Protein AF-A0A1B6NQA3-F1 (afdb_monomer_lite)

InterPro domains:
  IPR046799 ROXA-like, winged helix [PF20514] (2-74)

Secondary structure (DSSP, 8-state):
--TTEEEEE-TTS-EEEEEETTEEEEEETTEEE-S--HHHHHHHHHHHTTPPEEGGGGTTS-HHHHHHHHHTTSEEEEE--

pLDDT: mean 88.98, std 10.22, range [52.81, 96.25]

Structure (mmCIF, N/CA/C/O backbone):
data_AF-A0A1B6NQA3-F1
#
_entry.id   AF-A0A1B6NQA3-F1
#
loop_
_atom_site.group_PDB
_atom_site.id
_atom_site.type_symbol
_atom_site.label_atom_id
_atom_site.label_alt_id
_atom_site.label_comp_id
_atom_site.label_asym_id
_atom_site.label_entity_id
_atom_site.label_seq_id
_atom_site.pdbx_PDB_ins_code
_atom_site.Cartn_x
_atom_site.Cartn_y
_atom_site.Cartn_z
_atom_site.occupancy
_atom_site.B_iso_or_equiv
_atom_site.auth_seq_id
_atom_site.auth_comp_id
_atom_site.auth_asym_id
_atom_site.auth_atom_id
_atom_site.pdbx_PDB_model_num
ATOM 1 N N . MET A 1 1 ? 10.806 2.628 -15.908 1.00 52.81 1 MET A N 1
ATOM 2 C CA . MET A 1 1 ? 11.370 1.587 -15.024 1.00 52.81 1 MET A CA 1
ATOM 3 C C . MET A 1 1 ? 11.731 0.392 -15.897 1.00 52.81 1 MET A C 1
ATOM 5 O O . MET A 1 1 ? 11.021 0.158 -16.864 1.00 52.81 1 MET A O 1
A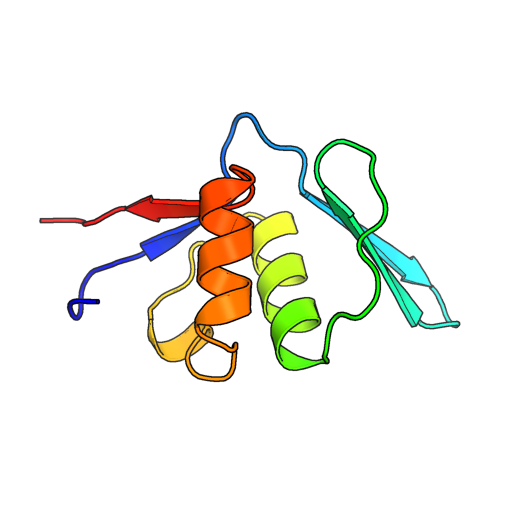TOM 9 N N . SER A 1 2 ? 12.865 -0.265 -15.654 1.00 53.69 2 SER A N 1
ATOM 10 C CA . SER A 1 2 ? 13.399 -1.352 -16.499 1.00 53.69 2 SER A CA 1
ATOM 11 C C . SER A 1 2 ? 12.737 -2.703 -16.169 1.00 53.69 2 SER A C 1
ATOM 13 O O . SER A 1 2 ? 12.279 -2.875 -15.042 1.00 53.69 2 SER A O 1
ATOM 15 N N . GLU A 1 3 ? 12.739 -3.668 -17.101 1.00 57.31 3 GLU A N 1
ATOM 16 C CA . GLU A 1 3 ? 12.086 -5.007 -17.040 1.00 57.31 3 GLU A CA 1
ATOM 17 C C . GLU A 1 3 ? 12.488 -5.946 -15.863 1.00 57.31 3 GLU A C 1
ATOM 19 O O . GLU A 1 3 ? 12.111 -7.114 -15.846 1.00 57.31 3 GLU A O 1
ATOM 24 N N . GLY A 1 4 ? 13.206 -5.465 -14.844 1.00 65.88 4 GLY A N 1
ATOM 25 C CA . GLY A 1 4 ? 13.626 -6.237 -13.660 1.00 65.88 4 GLY A CA 1
ATOM 26 C C . GLY A 1 4 ? 13.341 -5.567 -12.310 1.00 65.88 4 GLY A C 1
ATOM 27 O O . GLY A 1 4 ? 13.747 -6.091 -11.271 1.00 65.88 4 GLY A O 1
ATOM 28 N N . ALA A 1 5 ? 12.675 -4.408 -12.309 1.00 78.56 5 ALA A N 1
ATOM 29 C CA . ALA A 1 5 ? 12.353 -3.678 -11.087 1.00 78.56 5 ALA A CA 1
ATOM 30 C C . ALA A 1 5 ? 11.213 -4.356 -10.308 1.00 78.56 5 ALA A C 1
ATOM 32 O O . ALA A 1 5 ? 10.166 -4.675 -10.879 1.00 78.56 5 ALA A O 1
ATOM 33 N N . LEU A 1 6 ? 11.414 -4.534 -9.001 1.00 88.31 6 LEU A N 1
ATOM 34 C CA . LEU A 1 6 ? 10.400 -5.025 -8.072 1.00 88.31 6 LEU A CA 1
ATOM 35 C C . LEU A 1 6 ? 9.979 -3.910 -7.120 1.00 88.31 6 LEU A C 1
ATOM 37 O O . LEU A 1 6 ? 10.821 -3.286 -6.478 1.00 88.31 6 LEU A O 1
ATOM 41 N N . LEU A 1 7 ? 8.675 -3.689 -7.014 1.00 91.06 7 LEU A N 1
ATOM 42 C CA . LEU A 1 7 ? 8.065 -2.824 -6.021 1.00 91.06 7 LEU A CA 1
ATOM 43 C C . LEU A 1 7 ? 7.721 -3.639 -4.773 1.00 91.06 7 LEU A C 1
ATOM 45 O O . LEU A 1 7 ? 7.095 -4.695 -4.865 1.00 91.06 7 LEU A O 1
ATOM 49 N N . GLN A 1 8 ? 8.123 -3.150 -3.607 1.00 91.56 8 GLN A N 1
ATOM 50 C CA . GLN A 1 8 ? 7.879 -3.803 -2.324 1.00 91.56 8 GLN A CA 1
ATOM 51 C C . GLN A 1 8 ? 7.449 -2.770 -1.283 1.00 91.56 8 GLN A C 1
ATOM 53 O O . GLN A 1 8 ? 7.819 -1.599 -1.377 1.00 91.56 8 GLN A O 1
ATOM 58 N N . ALA A 1 9 ? 6.687 -3.199 -0.276 1.00 88.88 9 ALA A N 1
ATOM 59 C CA . ALA A 1 9 ? 6.455 -2.372 0.903 1.00 88.88 9 ALA A CA 1
ATOM 60 C C . ALA A 1 9 ? 7.790 -2.108 1.619 1.00 88.88 9 ALA A C 1
ATOM 62 O O . ALA A 1 9 ? 8.643 -2.999 1.712 1.00 88.88 9 ALA A O 1
ATOM 63 N N . ASP A 1 10 ? 7.990 -0.884 2.108 1.00 84.31 10 ASP A N 1
ATOM 64 C CA . ASP A 1 10 ? 9.168 -0.572 2.920 1.00 84.31 10 ASP A CA 1
ATOM 65 C C . ASP A 1 10 ? 9.058 -1.277 4.279 1.00 84.31 10 ASP A C 1
ATOM 67 O O . ASP A 1 10 ? 8.035 -1.193 4.957 1.00 84.31 10 ASP A O 1
ATOM 71 N N . TYR A 1 11 ? 10.122 -1.972 4.687 1.00 70.12 11 TYR A N 1
ATOM 72 C CA . TYR A 1 11 ? 10.175 -2.740 5.937 1.00 70.12 11 TYR A CA 1
ATOM 73 C C . TYR A 1 11 ? 10.032 -1.876 7.201 1.00 70.12 11 TYR A C 1
ATOM 75 O O . TYR A 1 11 ? 9.682 -2.386 8.267 1.00 70.12 11 TYR A O 1
ATOM 83 N N . SER A 1 12 ? 10.335 -0.581 7.097 1.00 76.06 12 SER A N 1
ATOM 84 C CA . SER A 1 12 ? 10.157 0.410 8.162 1.00 76.06 12 SER A CA 1
ATOM 85 C C . SER A 1 12 ? 8.745 0.992 8.176 1.00 76.06 12 SER A C 1
ATOM 87 O O . SER A 1 12 ? 8.355 1.627 9.158 1.00 76.06 12 SER A O 1
ATOM 89 N N . ASN A 1 13 ? 7.980 0.784 7.102 1.00 78.06 13 ASN A N 1
ATOM 90 C CA . ASN A 1 13 ? 6.601 1.217 6.995 1.00 78.06 13 ASN A CA 1
ATOM 91 C C . ASN A 1 13 ? 5.645 0.135 7.491 1.00 78.06 13 ASN A C 1
ATOM 93 O O . ASN A 1 13 ? 5.887 -1.066 7.373 1.00 78.06 13 ASN A O 1
ATOM 97 N N . ARG A 1 14 ? 4.511 0.573 8.032 1.00 87.31 14 ARG A N 1
ATOM 98 C CA . ARG A 1 14 ? 3.391 -0.310 8.332 1.00 87.31 14 ARG A CA 1
ATOM 99 C C . ARG A 1 14 ? 2.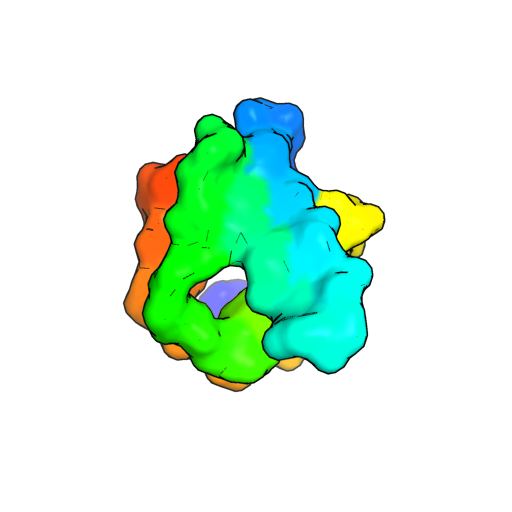207 0.020 7.433 1.00 87.31 14 ARG A C 1
ATOM 101 O O . ARG A 1 14 ? 1.345 0.815 7.818 1.00 87.31 14 ARG A O 1
ATOM 108 N N . LEU A 1 15 ? 2.177 -0.627 6.270 1.00 93.69 15 LEU A N 1
ATOM 109 C CA . LEU A 1 15 ? 1.027 -0.649 5.371 1.00 93.69 15 LEU A CA 1
ATOM 110 C C . LEU A 1 15 ? 0.054 -1.743 5.828 1.00 93.69 15 LEU A C 1
ATOM 112 O O . LEU A 1 15 ? 0.442 -2.896 5.994 1.00 93.69 15 LEU A O 1
ATOM 116 N N . LEU A 1 16 ? -1.196 -1.376 6.095 1.00 94.88 16 LEU A N 1
ATOM 117 C CA . LEU A 1 16 ? -2.239 -2.283 6.580 1.00 94.88 16 LEU A CA 1
ATOM 118 C C . LEU A 1 16 ? -3.553 -1.969 5.884 1.00 94.88 16 LEU A C 1
ATOM 120 O O . LEU A 1 16 ? -3.824 -0.815 5.557 1.00 94.88 16 LEU A O 1
ATOM 124 N N . TYR A 1 17 ? -4.423 -2.965 5.770 1.00 95.94 17 TYR A N 1
ATOM 125 C CA . TYR A 1 17 ? -5.812 -2.734 5.403 1.00 95.94 17 TYR A CA 1
ATOM 126 C C . TYR A 1 17 ? -6.772 -3.428 6.360 1.00 95.94 17 TYR A C 1
ATOM 128 O O . TYR A 1 17 ? -6.445 -4.408 7.028 1.00 95.94 17 TYR A O 1
ATOM 136 N N . ASN A 1 18 ? -7.987 -2.896 6.409 1.00 94.94 18 ASN A N 1
ATOM 137 C CA . ASN A 1 18 ? -9.135 -3.544 7.010 1.00 94.94 18 ASN A CA 1
ATOM 138 C C . ASN A 1 18 ? -10.212 -3.700 5.938 1.00 94.94 18 ASN A C 1
ATOM 140 O O . ASN A 1 18 ? -10.651 -2.708 5.352 1.00 94.94 18 ASN A O 1
ATOM 144 N N . GLN A 1 19 ? -10.635 -4.937 5.694 1.00 94.31 19 GLN A N 1
ATOM 145 C CA . GLN A 1 19 ? -11.704 -5.251 4.758 1.00 94.31 19 GLN A CA 1
ATOM 146 C C . GLN A 1 19 ? -12.965 -5.629 5.535 1.00 94.31 19 GLN A C 1
ATOM 148 O O . GLN A 1 19 ? -12.991 -6.611 6.278 1.00 94.31 19 GLN A O 1
ATOM 153 N N . THR A 1 20 ? -14.024 -4.845 5.358 1.00 92.88 20 THR A N 1
ATOM 154 C CA . THR A 1 20 ? -15.342 -5.100 5.946 1.00 92.88 20 THR A CA 1
ATOM 155 C C . THR A 1 20 ? -16.382 -5.306 4.844 1.00 92.88 20 THR A C 1
ATOM 157 O O . THR A 1 20 ? -16.073 -5.272 3.653 1.00 92.88 20 THR A O 1
ATOM 160 N N . ARG A 1 21 ? -17.648 -5.516 5.227 1.00 92.00 21 ARG A N 1
ATOM 161 C CA . ARG A 1 21 ? -18.765 -5.549 4.265 1.00 92.00 21 ARG A CA 1
ATOM 162 C C . ARG A 1 21 ? -18.998 -4.204 3.573 1.00 92.00 21 ARG A C 1
ATOM 164 O O . ARG A 1 21 ? -19.585 -4.190 2.499 1.00 92.00 21 ARG A O 1
ATOM 171 N N . ASP A 1 22 ? -18.546 -3.114 4.188 1.00 88.19 22 ASP A N 1
ATOM 172 C CA . ASP A 1 22 ? -18.786 -1.745 3.727 1.00 88.19 22 ASP A CA 1
ATOM 173 C C . ASP A 1 22 ? -17.659 -1.226 2.820 1.00 88.19 22 ASP A C 1
ATOM 175 O O . ASP A 1 22 ? -17.798 -0.168 2.210 1.00 88.19 22 ASP A O 1
ATO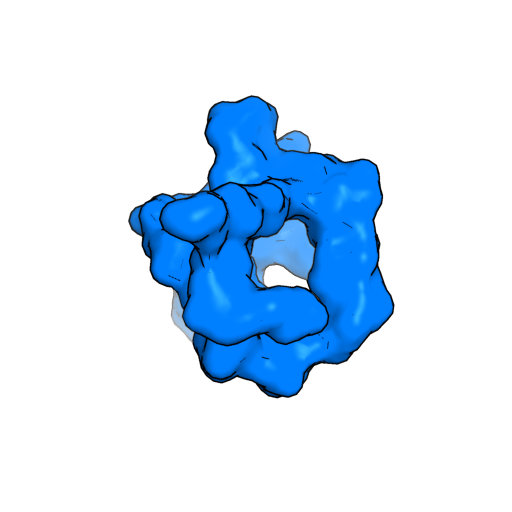M 179 N N . GLY A 1 23 ? -16.549 -1.966 2.714 1.00 90.00 23 GLY A N 1
ATOM 180 C CA . GLY A 1 23 ? -15.436 -1.638 1.830 1.00 90.00 23 GLY A CA 1
ATOM 181 C C . GLY A 1 23 ? -14.067 -1.958 2.423 1.00 90.00 23 GLY A C 1
ATOM 182 O O . GLY A 1 23 ? -13.933 -2.679 3.414 1.00 90.00 23 GLY A O 1
ATOM 183 N N . ILE A 1 24 ? -13.040 -1.406 1.782 1.00 95.06 24 ILE A N 1
ATOM 184 C CA . ILE A 1 24 ? -11.637 -1.532 2.180 1.00 95.06 24 ILE A CA 1
ATOM 185 C C . ILE A 1 24 ? -11.171 -0.184 2.724 1.00 95.06 24 ILE A C 1
ATOM 187 O O . ILE A 1 24 ? -11.417 0.856 2.120 1.00 95.06 24 ILE A O 1
ATOM 191 N N . THR A 1 25 ? -10.504 -0.197 3.876 1.00 95.69 25 THR A N 1
ATOM 192 C CA . THR A 1 25 ? -9.805 0.973 4.425 1.00 95.69 25 THR A CA 1
ATOM 193 C C . THR A 1 25 ? -8.321 0.656 4.531 1.00 95.69 25 THR A C 1
ATOM 195 O O . THR A 1 25 ? -7.961 -0.336 5.163 1.00 95.69 25 THR A O 1
ATOM 198 N N . LEU A 1 26 ? -7.476 1.493 3.930 1.00 96.19 26 LEU A N 1
ATOM 199 C CA . LEU A 1 26 ? -6.019 1.363 3.941 1.00 96.19 26 LEU A CA 1
ATOM 200 C C . LEU A 1 26 ? -5.396 2.345 4.932 1.00 96.19 26 LEU A C 1
ATOM 202 O O . LEU A 1 26 ? -5.908 3.445 5.150 1.00 96.19 26 LEU A O 1
ATOM 206 N N . TYR A 1 27 ? -4.279 1.937 5.521 1.00 95.44 27 TYR A N 1
ATOM 207 C CA . TYR A 1 27 ? -3.494 2.736 6.445 1.00 95.44 27 TYR A CA 1
ATOM 208 C C . TYR A 1 27 ? -2.011 2.616 6.112 1.00 95.44 27 TYR A C 1
ATOM 210 O O . TYR A 1 27 ? -1.518 1.503 5.949 1.00 95.44 27 TYR A O 1
ATOM 218 N N . ALA A 1 28 ? -1.292 3.736 6.116 1.00 94.00 28 ALA A N 1
ATOM 219 C CA . ALA A 1 28 ? 0.168 3.771 6.100 1.00 94.00 28 ALA A CA 1
ATOM 220 C C . ALA A 1 28 ? 0.658 4.478 7.366 1.00 94.00 28 ALA A C 1
ATOM 222 O O . ALA A 1 28 ? 0.182 5.560 7.707 1.00 94.00 28 ALA A O 1
ATOM 223 N N . ASN A 1 29 ? 1.563 3.847 8.116 1.00 91.31 29 ASN A N 1
ATOM 224 C CA . ASN A 1 29 ? 2.125 4.397 9.360 1.00 91.31 29 ASN A CA 1
ATOM 225 C C . ASN A 1 29 ? 1.074 4.888 10.381 1.00 91.31 29 ASN A C 1
ATOM 227 O O . ASN A 1 29 ? 1.312 5.806 11.163 1.00 91.31 29 ASN A O 1
ATOM 231 N N . GLY A 1 30 ? -0.104 4.255 10.398 1.00 90.56 30 GLY A N 1
ATOM 232 C CA . GLY A 1 30 ? -1.214 4.611 11.288 1.00 90.56 30 GLY A CA 1
ATOM 233 C C . GLY A 1 30 ? -2.104 5.757 10.796 1.00 90.56 30 GLY A C 1
ATOM 234 O O . GLY A 1 30 ? -3.107 6.048 11.446 1.00 90.56 30 GLY A O 1
ATOM 235 N N . GLN A 1 31 ? -1.795 6.368 9.652 1.00 92.88 31 GLN A N 1
ATOM 236 C CA . GLN A 1 31 ? -2.671 7.322 8.978 1.00 92.88 31 GLN A CA 1
ATOM 237 C C . GLN A 1 31 ? -3.558 6.595 7.974 1.00 92.88 31 GLN A C 1
ATOM 239 O O . GLN A 1 31 ? -3.088 5.726 7.245 1.00 92.88 31 GLN A O 1
ATOM 244 N N . ARG A 1 32 ? -4.848 6.937 7.953 1.00 94.75 32 ARG A N 1
ATOM 245 C CA . ARG A 1 32 ? -5.792 6.431 6.954 1.00 94.75 32 ARG A CA 1
ATOM 246 C C . ARG A 1 32 ? -5.468 7.049 5.594 1.00 94.75 32 ARG A C 1
ATOM 248 O O . ARG A 1 32 ? -5.238 8.253 5.523 1.00 94.75 32 ARG A O 1
ATOM 255 N N . LEU A 1 33 ? -5.478 6.225 4.552 1.00 94.44 33 LEU A N 1
ATOM 256 C CA . LEU A 1 33 ? -5.362 6.662 3.166 1.00 94.44 33 LEU A CA 1
ATOM 257 C C . LEU A 1 33 ? -6.766 6.870 2.593 1.00 94.44 33 LEU A C 1
ATOM 259 O O . LEU A 1 33 ? -7.616 5.983 2.690 1.00 94.44 33 LEU A O 1
ATOM 263 N N . ASP A 1 34 ? -7.007 8.040 2.015 1.00 92.56 34 ASP A N 1
ATOM 264 C CA . ASP A 1 34 ? -8.280 8.427 1.409 1.00 92.56 34 ASP A CA 1
ATOM 265 C C . ASP A 1 34 ? -8.049 8.882 -0.038 1.00 92.56 34 ASP A C 1
ATOM 267 O O . ASP A 1 34 ? -6.926 9.181 -0.429 1.00 92.56 34 ASP A O 1
ATOM 271 N N . GLY A 1 35 ? -9.113 8.927 -0.845 1.00 91.50 35 GLY A N 1
ATOM 272 C CA . GLY A 1 35 ? -9.035 9.392 -2.238 1.00 91.50 35 GLY A CA 1
ATOM 273 C C . GLY A 1 35 ? -8.387 8.412 -3.222 1.00 91.50 35 GLY A C 1
ATOM 274 O O . GLY A 1 35 ? -8.233 8.760 -4.386 1.00 91.50 35 GLY A O 1
ATOM 275 N N . LEU A 1 36 ? -8.053 7.198 -2.777 1.00 94.31 36 LEU A N 1
ATOM 276 C CA . LEU A 1 36 ? -7.487 6.152 -3.625 1.00 94.31 36 LEU A CA 1
ATOM 277 C C . LEU A 1 36 ? -8.521 5.619 -4.621 1.00 94.31 36 LEU A C 1
ATOM 279 O O . LEU A 1 36 ? -9.680 5.383 -4.265 1.00 94.31 36 LEU A O 1
ATOM 283 N N . ASP A 1 37 ? -8.078 5.366 -5.848 1.00 94.62 37 ASP A N 1
ATOM 284 C CA . ASP A 1 37 ? -8.862 4.622 -6.825 1.00 94.62 37 ASP A CA 1
ATOM 285 C C . ASP A 1 37 ? -8.726 3.097 -6.639 1.00 94.62 37 ASP A C 1
ATOM 287 O O . ASP A 1 37 ? -7.987 2.594 -5.788 1.00 94.62 37 ASP A O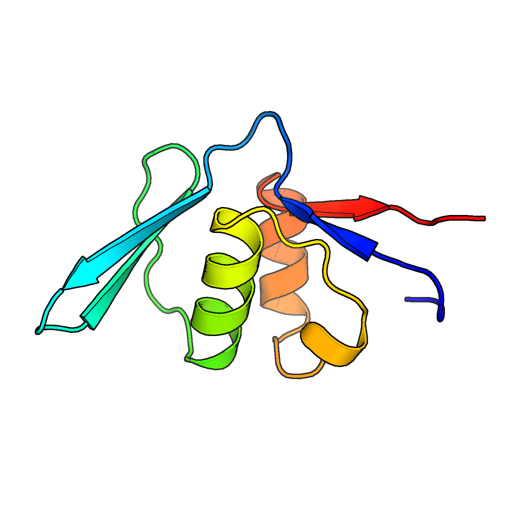 1
ATOM 291 N N . ASN A 1 38 ? -9.472 2.330 -7.437 1.00 94.50 38 ASN A N 1
ATOM 292 C CA . ASN A 1 38 ? -9.491 0.872 -7.314 1.00 94.50 38 ASN A CA 1
ATOM 293 C C . ASN A 1 38 ? -8.145 0.215 -7.663 1.00 94.50 38 ASN A C 1
ATOM 295 O O . ASN A 1 38 ? -7.830 -0.827 -7.085 1.00 94.50 38 ASN A O 1
ATOM 299 N N . ALA A 1 39 ? -7.374 0.786 -8.594 1.00 95.56 39 ALA A N 1
ATOM 300 C CA . ALA A 1 39 ? -6.078 0.238 -8.990 1.00 95.56 39 ALA A CA 1
ATOM 301 C C . ALA A 1 39 ? -5.062 0.435 -7.858 1.00 95.56 39 ALA A C 1
ATOM 303 O O . ALA A 1 39 ? -4.405 -0.519 -7.436 1.00 95.56 39 ALA A O 1
ATOM 304 N N . ALA A 1 40 ? -5.027 1.640 -7.286 1.00 96.00 40 ALA A N 1
ATOM 305 C CA . ALA A 1 40 ? -4.217 1.974 -6.127 1.00 96.00 40 ALA A CA 1
ATOM 306 C C . ALA A 1 40 ? -4.546 1.091 -4.915 1.00 96.00 40 ALA A C 1
ATOM 308 O O . ALA A 1 40 ? -3.644 0.532 -4.288 1.00 96.00 40 ALA A O 1
ATOM 309 N N . ILE A 1 41 ? -5.838 0.904 -4.613 1.00 95.94 41 ILE A N 1
ATOM 310 C CA . ILE A 1 41 ? -6.284 0.036 -3.514 1.00 95.94 41 ILE A CA 1
ATOM 311 C C . ILE A 1 41 ? -5.782 -1.398 -3.716 1.00 95.94 41 ILE A C 1
ATOM 313 O O . ILE A 1 41 ? -5.227 -1.985 -2.786 1.00 95.94 41 ILE A O 1
ATOM 317 N N . ALA A 1 42 ? -5.951 -1.959 -4.916 1.00 96.06 42 ALA A N 1
ATOM 318 C CA . ALA A 1 42 ? -5.549 -3.331 -5.208 1.00 96.06 42 ALA A CA 1
ATOM 319 C C . ALA A 1 42 ? -4.035 -3.538 -5.038 1.00 96.06 42 ALA A C 1
ATOM 321 O O . ALA A 1 42 ? -3.609 -4.521 -4.430 1.00 96.06 42 ALA A O 1
ATOM 322 N N . VAL A 1 43 ? -3.226 -2.595 -5.525 1.00 96.25 43 VAL A N 1
ATOM 323 C CA . VAL A 1 43 ? -1.764 -2.647 -5.400 1.00 96.25 43 VAL A CA 1
ATOM 324 C C . VAL A 1 43 ? -1.324 -2.526 -3.941 1.00 96.25 43 VAL A C 1
ATOM 326 O O . VAL A 1 43 ? -0.551 -3.357 -3.464 1.00 96.25 43 VAL A O 1
ATOM 329 N N . LEU A 1 44 ? -1.849 -1.548 -3.199 1.00 95.81 44 LEU A N 1
ATOM 330 C CA . LEU A 1 44 ? -1.481 -1.338 -1.796 1.00 95.81 44 LEU A CA 1
ATOM 331 C C . LEU A 1 44 ? -1.898 -2.510 -0.896 1.00 95.81 44 LEU A C 1
ATOM 333 O O . LEU A 1 44 ? -1.174 -2.837 0.040 1.00 95.81 44 LEU A O 1
ATOM 337 N N . MET A 1 45 ? -3.016 -3.186 -1.181 1.00 96.12 45 MET A N 1
ATOM 338 C CA . MET A 1 45 ? -3.392 -4.409 -0.460 1.00 96.12 45 MET A CA 1
ATOM 339 C C . MET A 1 45 ? -2.377 -5.534 -0.668 1.00 96.12 45 MET A C 1
ATOM 341 O O . MET A 1 45 ? -1.911 -6.115 0.308 1.00 96.12 45 MET A O 1
ATOM 345 N N . ARG A 1 46 ? -1.981 -5.799 -1.920 1.00 96.19 46 ARG A N 1
ATOM 346 C CA . ARG A 1 46 ? -0.981 -6.833 -2.238 1.00 96.19 46 ARG A CA 1
ATOM 347 C C . ARG A 1 46 ? 0.359 -6.543 -1.560 1.00 96.19 46 ARG A C 1
ATOM 349 O O . ARG A 1 46 ? 0.978 -7.438 -0.992 1.00 96.19 46 ARG A O 1
ATOM 356 N N . LEU A 1 47 ? 0.782 -5.278 -1.558 1.00 95.19 47 LEU A N 1
ATOM 357 C CA . LEU A 1 47 ? 1.989 -4.841 -0.850 1.00 95.19 47 LEU A CA 1
ATOM 358 C C . LEU A 1 47 ? 1.862 -5.008 0.672 1.00 95.19 47 LEU A C 1
ATOM 360 O O . LEU A 1 47 ? 2.818 -5.435 1.315 1.00 95.19 47 LEU A O 1
ATOM 364 N N . ALA A 1 48 ? 0.694 -4.714 1.254 1.00 94.25 48 ALA A N 1
ATOM 365 C CA . ALA A 1 48 ? 0.426 -4.921 2.680 1.00 94.25 48 ALA A CA 1
ATOM 366 C C . ALA A 1 48 ? 0.449 -6.410 3.071 1.00 94.25 48 ALA A C 1
ATOM 368 O O . ALA A 1 48 ? 0.881 -6.747 4.172 1.00 94.25 48 ALA A O 1
ATOM 369 N N . ASP A 1 49 ? 0.047 -7.296 2.155 1.00 94.12 49 ASP A N 1
ATOM 370 C CA . ASP A 1 49 ? 0.165 -8.753 2.296 1.00 94.12 49 ASP A CA 1
ATOM 371 C C . ASP A 1 49 ? 1.611 -9.262 2.080 1.00 94.12 49 ASP A C 1
ATOM 373 O O . ASP A 1 49 ? 1.891 -10.453 2.237 1.00 94.12 49 ASP A O 1
ATOM 377 N N . GLY A 1 50 ? 2.556 -8.363 1.779 1.00 91.38 50 GLY A N 1
ATOM 378 C CA . GLY A 1 50 ? 3.981 -8.658 1.625 1.00 91.38 50 GLY A CA 1
ATOM 379 C C . GLY A 1 50 ? 4.384 -9.122 0.225 1.00 91.38 50 GLY A C 1
ATOM 380 O O . GLY A 1 50 ? 5.494 -9.632 0.048 1.00 91.38 50 GLY A O 1
ATOM 381 N N . GLU A 1 51 ? 3.515 -8.970 -0.778 1.00 94.19 51 GLU A N 1
ATOM 382 C CA . GLU A 1 51 ? 3.860 -9.305 -2.157 1.00 94.19 51 GLU A CA 1
ATOM 383 C C . GLU A 1 51 ? 4.947 -8.377 -2.714 1.00 94.19 51 GLU A C 1
ATOM 385 O O . GLU A 1 51 ? 5.037 -7.193 -2.392 1.00 94.19 51 GLU A O 1
ATOM 390 N N . SER A 1 52 ? 5.771 -8.934 -3.601 1.00 92.81 52 SER A N 1
ATOM 391 C CA . SER A 1 52 ? 6.710 -8.171 -4.425 1.00 92.81 52 SER A CA 1
ATOM 392 C C . SER A 1 52 ? 6.132 -8.054 -5.825 1.00 92.81 52 SER A C 1
ATOM 394 O O . SER A 1 52 ? 5.898 -9.071 -6.478 1.00 92.81 52 SER A O 1
ATOM 396 N N . LEU A 1 53 ? 5.888 -6.828 -6.270 1.00 93.69 53 LEU A N 1
ATOM 397 C CA . LEU A 1 53 ? 5.147 -6.537 -7.490 1.00 93.69 53 LEU A CA 1
ATOM 398 C C . LEU A 1 53 ? 6.093 -6.169 -8.627 1.00 93.69 53 LEU A C 1
ATOM 400 O O . LEU A 1 53 ? 7.086 -5.474 -8.423 1.00 93.69 53 LEU A O 1
ATOM 404 N N . ARG A 1 54 ? 5.797 -6.636 -9.837 1.00 91.69 54 ARG A N 1
ATOM 405 C CA . ARG A 1 54 ? 6.524 -6.242 -11.048 1.00 91.69 54 ARG A CA 1
ATOM 406 C C . ARG A 1 54 ? 5.939 -4.959 -11.623 1.00 91.69 54 ARG A C 1
ATOM 408 O O . ARG A 1 54 ? 4.872 -4.510 -11.223 1.00 91.69 54 ARG A O 1
ATOM 415 N N . TYR A 1 55 ? 6.622 -4.398 -12.616 1.00 82.81 55 TYR A N 1
ATOM 416 C CA . TYR A 1 55 ? 6.128 -3.230 -13.345 1.00 82.81 55 TYR A CA 1
ATOM 417 C C . TYR A 1 55 ? 4.698 -3.421 -13.883 1.00 82.81 55 TYR A C 1
ATOM 419 O O . TYR A 1 55 ? 3.851 -2.555 -13.690 1.00 82.81 55 TYR A O 1
ATOM 427 N N . ASP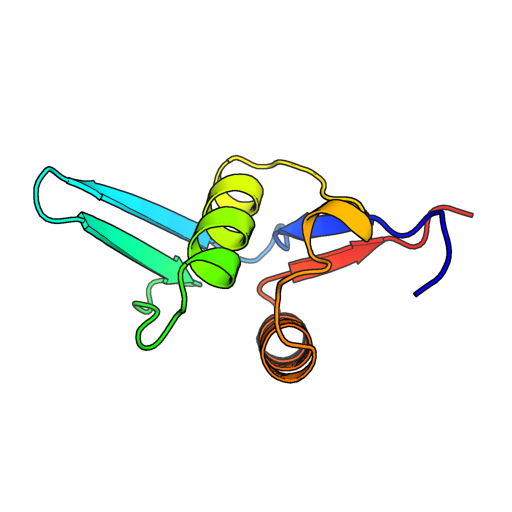 A 1 56 ? 4.411 -4.577 -14.484 1.00 88.94 56 ASP A N 1
ATOM 428 C CA . ASP A 1 56 ? 3.088 -4.856 -15.055 1.00 88.94 56 ASP A CA 1
ATOM 429 C C . ASP A 1 56 ? 1.979 -4.938 -13.993 1.00 88.94 56 ASP A C 1
ATOM 431 O O . ASP A 1 56 ? 0.824 -4.653 -14.292 1.00 88.94 56 ASP A O 1
ATOM 435 N N . ASP A 1 57 ? 2.317 -5.277 -12.743 1.00 92.12 57 ASP A N 1
ATOM 436 C CA . ASP A 1 57 ? 1.355 -5.327 -11.634 1.00 92.12 57 ASP A CA 1
ATOM 437 C C . ASP A 1 57 ? 0.872 -3.933 -11.201 1.00 92.12 57 ASP A C 1
ATOM 439 O O . ASP A 1 57 ? -0.143 -3.829 -10.513 1.00 92.12 57 ASP A O 1
ATOM 443 N N . VAL A 1 58 ? 1.603 -2.874 -11.569 1.00 91.25 58 VAL A N 1
ATOM 444 C CA . VAL A 1 58 ? 1.316 -1.481 -11.188 1.00 91.25 58 VAL A CA 1
ATOM 445 C C . VAL A 1 58 ? 1.087 -0.570 -12.394 1.00 91.25 58 VAL A C 1
ATOM 447 O O . VAL A 1 58 ? 1.009 0.645 -12.235 1.00 91.25 58 VAL A O 1
ATOM 450 N N . ALA A 1 59 ? 0.965 -1.138 -13.598 1.00 90.62 59 ALA A N 1
ATOM 451 C CA . ALA A 1 59 ? 0.830 -0.383 -14.845 1.00 90.62 59 ALA A CA 1
ATOM 452 C C . ALA A 1 59 ? -0.431 0.500 -14.898 1.00 90.62 59 ALA A C 1
ATOM 454 O O . ALA A 1 59 ? -0.435 1.517 -15.590 1.00 90.62 59 ALA A O 1
ATOM 455 N N . ASP A 1 60 ? -1.471 0.123 -14.150 1.00 94.12 60 ASP A N 1
ATOM 456 C CA . ASP A 1 60 ? -2.738 0.855 -14.061 1.00 94.12 60 ASP A CA 1
ATOM 457 C C . ASP A 1 60 ? -2.754 1.924 -12.950 1.00 94.12 60 ASP A C 1
ATOM 459 O O . ASP A 1 60 ? -3.739 2.649 -12.819 1.00 94.12 60 ASP A O 1
ATOM 463 N N . VAL A 1 61 ? -1.690 2.041 -12.145 1.00 94.31 61 VAL A N 1
ATOM 464 C CA . VAL A 1 61 ? -1.567 3.082 -11.112 1.00 94.31 61 VAL A CA 1
ATOM 465 C C . VAL A 1 61 ? -0.971 4.346 -11.729 1.00 94.31 61 VAL A C 1
ATOM 467 O O . VAL A 1 61 ? -0.009 4.285 -12.500 1.00 94.31 61 VAL A O 1
ATOM 470 N N . ALA A 1 62 ? -1.517 5.513 -11.381 1.00 93.12 62 ALA A N 1
ATOM 471 C CA . ALA A 1 62 ? -0.982 6.780 -11.858 1.00 93.12 62 ALA A CA 1
ATOM 472 C C . ALA A 1 62 ? 0.466 6.991 -11.378 1.00 93.12 62 ALA A C 1
ATOM 474 O O . ALA A 1 62 ? 0.829 6.691 -10.241 1.00 93.12 62 ALA A O 1
ATOM 475 N N . ALA A 1 63 ? 1.310 7.555 -12.247 1.00 91.19 63 ALA A N 1
ATOM 476 C CA . ALA A 1 63 ? 2.709 7.819 -11.911 1.00 91.19 63 ALA A CA 1
ATOM 477 C C . ALA A 1 63 ? 2.864 8.807 -10.739 1.00 91.19 63 ALA A C 1
ATOM 479 O O . ALA A 1 63 ? 3.828 8.697 -9.979 1.00 91.19 63 ALA A O 1
ATOM 480 N N . ASP A 1 64 ? 1.919 9.740 -10.588 1.00 93.50 64 ASP A N 1
ATOM 481 C CA . ASP A 1 64 ? 1.889 10.695 -9.477 1.00 93.50 64 ASP A CA 1
ATOM 482 C C . ASP A 1 64 ? 1.648 9.974 -8.139 1.00 93.50 64 ASP A C 1
ATOM 484 O O . ASP A 1 64 ? 2.374 10.232 -7.181 1.00 93.50 64 ASP A O 1
ATOM 488 N N . ASP A 1 65 ? 0.741 8.990 -8.096 1.00 94.38 65 ASP A N 1
ATOM 489 C CA . ASP A 1 65 ? 0.487 8.181 -6.894 1.00 94.38 65 ASP A CA 1
ATOM 490 C C . ASP A 1 65 ? 1.719 7.347 -6.516 1.00 94.38 65 ASP A C 1
ATOM 492 O O . ASP A 1 65 ? 2.155 7.344 -5.366 1.00 94.38 65 ASP A O 1
ATOM 496 N N . LEU A 1 66 ? 2.340 6.672 -7.492 1.00 92.44 66 LEU A N 1
ATOM 497 C CA . LEU A 1 66 ? 3.572 5.907 -7.257 1.00 92.44 66 LEU A CA 1
ATOM 498 C C . LEU A 1 66 ? 4.710 6.798 -6.739 1.00 92.44 66 LEU A C 1
ATOM 500 O O . LEU A 1 66 ? 5.497 6.365 -5.894 1.00 92.44 66 LEU A O 1
ATOM 504 N N . SER A 1 67 ? 4.798 8.032 -7.240 1.00 92.38 67 SER A N 1
ATOM 505 C CA . SER A 1 67 ? 5.783 9.014 -6.781 1.00 92.38 67 SER A CA 1
ATOM 506 C C . SER A 1 67 ? 5.501 9.439 -5.342 1.00 92.38 67 SER A C 1
ATOM 508 O O . SER A 1 67 ? 6.409 9.396 -4.516 1.00 92.38 67 SER A O 1
ATOM 510 N N . GLU A 1 68 ? 4.247 9.746 -5.006 1.00 93.38 68 GLU A N 1
ATOM 511 C CA . GLU A 1 68 ? 3.835 10.073 -3.638 1.00 93.38 68 GLU A CA 1
ATOM 512 C C . GLU A 1 68 ? 4.165 8.937 -2.656 1.00 93.38 68 GLU A C 1
ATOM 514 O O . GLU A 1 68 ? 4.688 9.173 -1.565 1.00 93.38 68 GLU A O 1
ATOM 519 N N . TRP A 1 69 ? 3.901 7.685 -3.029 1.00 93.69 69 TRP A N 1
ATOM 520 C CA . TRP A 1 69 ? 4.174 6.536 -2.163 1.00 93.69 69 TRP A CA 1
ATOM 521 C C . TRP A 1 69 ? 5.675 6.340 -1.915 1.00 93.69 69 TRP A C 1
ATOM 523 O O . TRP A 1 69 ? 6.063 5.948 -0.813 1.00 93.69 69 TRP A O 1
ATOM 533 N N . LEU A 1 70 ? 6.520 6.614 -2.915 1.00 92.00 70 LEU A N 1
ATOM 534 C CA . LEU A 1 70 ? 7.979 6.601 -2.769 1.00 92.00 70 LEU A CA 1
ATOM 535 C C . LEU A 1 70 ? 8.457 7.736 -1.860 1.00 92.00 70 LEU A C 1
ATOM 537 O O . LEU A 1 70 ? 9.257 7.502 -0.957 1.00 92.00 70 LEU A O 1
ATOM 541 N N . GLU A 1 71 ? 7.952 8.953 -2.068 1.00 92.06 71 GLU A N 1
ATOM 542 C CA . GLU A 1 71 ? 8.307 10.131 -1.268 1.00 92.06 71 GLU A CA 1
ATOM 543 C C . GLU A 1 71 ? 7.897 9.977 0.200 1.00 92.06 71 GLU A C 1
ATOM 545 O O . GLU A 1 71 ? 8.655 10.336 1.104 1.00 92.06 71 GLU A O 1
ATOM 550 N N . ASN A 1 72 ? 6.733 9.374 0.447 1.00 90.31 72 ASN A N 1
ATOM 551 C CA . ASN A 1 72 ? 6.252 9.072 1.790 1.00 90.31 72 ASN A CA 1
ATOM 552 C C . ASN A 1 72 ? 6.903 7.817 2.408 1.00 90.31 72 ASN A C 1
ATOM 554 O O . ASN A 1 72 ? 6.612 7.481 3.562 1.00 90.31 72 ASN A O 1
ATOM 558 N N . GLY A 1 73 ? 7.760 7.104 1.667 1.00 90.62 73 GLY A N 1
ATOM 559 C CA . GLY A 1 73 ? 8.449 5.897 2.132 1.00 90.62 73 GLY A CA 1
ATOM 560 C C . GLY A 1 73 ? 7.503 4.729 2.421 1.00 90.62 73 GLY A C 1
ATOM 561 O O . GLY A 1 73 ? 7.688 3.995 3.389 1.00 90.62 73 GLY A O 1
ATOM 562 N N . TRP A 1 74 ? 6.417 4.599 1.658 1.00 92.50 74 TRP A N 1
ATOM 563 C CA . TRP A 1 74 ? 5.463 3.483 1.757 1.00 92.50 74 TRP A CA 1
ATOM 564 C C . TRP A 1 74 ? 5.937 2.265 0.994 1.00 92.50 74 TRP A C 1
ATOM 566 O O . TRP A 1 74 ? 5.762 1.128 1.436 1.00 92.50 74 TRP A O 1
ATOM 576 N N . ILE A 1 75 ? 6.574 2.531 -0.134 1.00 92.19 75 ILE A N 1
ATOM 577 C CA . ILE A 1 75 ? 7.108 1.531 -1.032 1.00 92.19 75 ILE A CA 1
ATOM 578 C C . ILE A 1 75 ? 8.566 1.851 -1.316 1.00 92.19 75 ILE A C 1
ATOM 580 O O . ILE A 1 75 ? 9.016 2.987 -1.169 1.00 92.19 75 ILE A O 1
ATOM 584 N N . TRP A 1 76 ? 9.282 0.857 -1.810 1.00 91.12 76 TRP A N 1
ATOM 585 C CA . TRP A 1 76 ? 10.594 1.036 -2.402 1.00 91.12 76 TRP A CA 1
ATOM 586 C C . TRP A 1 76 ? 10.705 0.177 -3.658 1.00 91.12 76 TRP A C 1
ATOM 588 O O . TRP A 1 76 ? 9.979 -0.805 -3.838 1.00 91.12 76 TRP A O 1
ATOM 598 N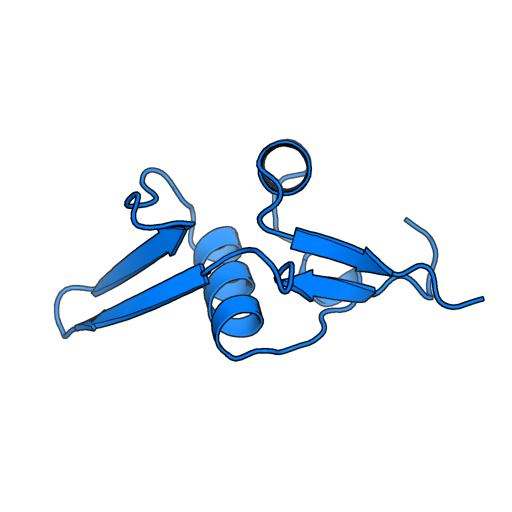 N . VAL A 1 77 ? 11.605 0.583 -4.550 1.00 88.44 77 VAL A N 1
ATOM 599 C CA . VAL A 1 77 ? 11.900 -0.140 -5.787 1.00 88.44 77 VAL A CA 1
ATOM 600 C C . VAL A 1 77 ? 13.253 -0.813 -5.632 1.00 88.44 77 VAL A C 1
ATOM 602 O O . VAL A 1 77 ? 14.275 -0.141 -5.489 1.00 88.44 77 VAL A O 1
ATOM 605 N N . ASN A 1 78 ? 13.264 -2.138 -5.707 1.00 84.31 78 ASN A N 1
ATOM 606 C CA . ASN A 1 78 ? 14.482 -2.911 -5.844 1.00 84.31 78 ASN A CA 1
ATOM 607 C C . ASN A 1 78 ? 14.805 -3.080 -7.330 1.00 84.31 78 ASN A C 1
ATOM 609 O O . ASN A 1 78 ? 14.042 -3.693 -8.080 1.00 84.31 78 ASN A O 1
ATOM 613 N N . MET A 1 79 ? 15.939 -2.533 -7.759 1.00 74.94 79 MET A N 1
ATOM 614 C CA . MET A 1 79 ? 16.493 -2.833 -9.073 1.00 74.94 79 MET A CA 1
ATOM 615 C C . MET A 1 79 ? 17.390 -4.055 -8.922 1.00 74.94 79 MET A C 1
ATOM 617 O O . MET A 1 79 ? 18.566 -3.932 -8.596 1.00 74.94 79 MET A O 1
ATOM 621 N N . THR A 1 80 ? 16.816 -5.239 -9.111 1.00 62.88 80 THR A N 1
ATOM 622 C CA . THR A 1 80 ? 17.616 -6.456 -9.253 1.00 62.88 80 THR A CA 1
ATOM 623 C C . THR A 1 80 ? 18.461 -6.332 -10.523 1.00 62.88 80 THR A C 1
ATOM 625 O O . THR A 1 80 ? 17.895 -6.167 -11.606 1.00 62.88 80 THR A O 1
ATOM 628 N N . GLU A 1 81 ? 19.790 -6.340 -10.368 1.00 53.88 81 GLU A N 1
ATOM 629 C CA . GLU A 1 81 ? 20.771 -6.395 -11.468 1.00 53.88 81 GLU A CA 1
ATOM 630 C C . GLU A 1 81 ? 20.705 -7.715 -12.249 1.00 53.88 81 GLU A C 1
ATOM 632 O O . GLU A 1 81 ? 20.480 -8.777 -11.618 1.00 53.88 81 GLU A O 1
#

Foldseek 3Di:
DDQQKKKAFQPPKQWDWDQDPVGIWIDINNHTDPPDDPLRRVVSHCRNVTDIDGCVSNVPPDPVVVVVCVVVRGMDMDRDD

Organism: NCBI:txid412755

Sequence (81 aa):
MSEGALLQADYSNRLLYNQTRDGITLYANGQRLDGLDNAAIAVLMRLADGESLRYDDVADVAADDLSEWLENGWIWVNMTE

Radius of gyration: 12.24 Å; chains: 1; bounding box: 40×20×28 Å